Protein AF-A0A5S4G002-F1 (afdb_monomer_lite)

Organism: NCBI:txid1642303

Structure (mmCIF, N/CA/C/O backbone):
data_AF-A0A5S4G002-F1
#
_entry.id   AF-A0A5S4G002-F1
#
loop_
_atom_site.group_PDB
_atom_site.id
_atom_site.type_symbol
_atom_site.label_atom_id
_atom_site.label_alt_id
_atom_site.label_comp_id
_atom_site.label_asym_id
_atom_site.label_entity_id
_atom_site.label_seq_id
_atom_site.pdbx_PDB_ins_code
_atom_site.Cartn_x
_atom_site.Cartn_y
_atom_site.Cartn_z
_atom_site.occupancy
_atom_site.B_iso_or_equiv
_atom_site.auth_seq_id
_atom_site.auth_comp_id
_atom_site.auth_asym_id
_atom_site.auth_atom_id
_atom_site.pdbx_PDB_model_num
ATOM 1 N N . MET A 1 1 ? -12.298 -1.589 24.612 1.00 56.09 1 MET A N 1
ATOM 2 C CA . MET A 1 1 ? -12.353 -2.631 23.569 1.00 56.09 1 MET A CA 1
ATOM 3 C C . MET A 1 1 ? -11.599 -2.052 22.389 1.00 56.09 1 MET A C 1
ATOM 5 O O . MET A 1 1 ? -12.067 -1.052 21.863 1.00 56.09 1 MET A O 1
ATOM 9 N N . SER A 1 2 ? -10.393 -2.541 22.098 1.00 79.25 2 SER A N 1
ATOM 10 C CA . SER A 1 2 ? -9.645 -2.108 20.912 1.00 79.25 2 SER A CA 1
ATOM 11 C C . SER A 1 2 ? -10.045 -2.998 19.731 1.00 79.25 2 SER A C 1
ATOM 13 O O . SER A 1 2 ? -10.464 -4.145 19.928 1.00 79.25 2 SER A O 1
ATOM 15 N N . ALA A 1 3 ? -10.057 -2.435 18.527 1.00 84.81 3 ALA A N 1
ATOM 16 C CA . ALA A 1 3 ? -10.420 -3.151 17.314 1.00 84.81 3 ALA A CA 1
ATOM 17 C C . ALA A 1 3 ? -9.135 -3.494 16.569 1.00 84.81 3 ALA A C 1
ATOM 19 O O . ALA A 1 3 ? -8.389 -2.590 16.218 1.00 84.81 3 ALA A O 1
ATOM 20 N N . ARG A 1 4 ? -8.930 -4.778 16.277 1.00 90.25 4 ARG A N 1
ATOM 21 C CA . ARG A 1 4 ? -7.783 -5.270 15.509 1.00 90.25 4 ARG A CA 1
ATOM 22 C C . ARG A 1 4 ? -8.133 -5.523 14.050 1.00 90.25 4 ARG A C 1
ATOM 24 O O . ARG A 1 4 ? -9.272 -5.893 13.749 1.00 90.25 4 ARG A O 1
ATOM 31 N N . GLY A 1 5 ? -7.160 -5.387 13.159 1.00 92.25 5 GLY A N 1
ATOM 32 C CA . GLY A 1 5 ? -7.372 -5.616 11.734 1.00 92.25 5 GLY A CA 1
ATOM 33 C C . GLY A 1 5 ? -6.102 -5.580 10.894 1.00 92.25 5 GLY A C 1
ATOM 34 O O . GLY A 1 5 ? -5.005 -5.335 11.392 1.00 92.25 5 GLY A O 1
ATOM 35 N N . VAL A 1 6 ? -6.283 -5.860 9.602 1.00 94.06 6 VAL A N 1
ATOM 36 C CA . VAL A 1 6 ? -5.228 -5.827 8.587 1.00 94.06 6 VAL A CA 1
ATOM 37 C C . VAL A 1 6 ? -5.726 -5.072 7.359 1.00 94.06 6 VAL A C 1
ATOM 39 O O . VAL A 1 6 ? -6.849 -5.289 6.899 1.00 94.06 6 VAL A O 1
ATOM 42 N N . LEU A 1 7 ? -4.876 -4.208 6.811 1.00 94.00 7 LEU A N 1
ATOM 43 C CA . LEU A 1 7 ? -5.059 -3.550 5.523 1.00 94.00 7 LEU A CA 1
ATOM 44 C C . LEU A 1 7 ? -4.044 -4.116 4.533 1.00 94.00 7 LEU A C 1
ATOM 46 O O . LEU A 1 7 ? -2.844 -4.063 4.787 1.00 94.00 7 LEU A O 1
ATOM 50 N N . TYR A 1 8 ? -4.521 -4.565 3.374 1.00 97.25 8 TYR A N 1
ATOM 51 C CA . TYR A 1 8 ? -3.669 -4.902 2.237 1.00 97.25 8 TYR A CA 1
ATOM 52 C C . TYR A 1 8 ? -3.833 -3.870 1.127 1.00 97.25 8 TYR A C 1
ATOM 54 O O . TYR A 1 8 ? -4.939 -3.627 0.643 1.00 97.25 8 TYR A O 1
ATOM 62 N N . VAL A 1 9 ? -2.714 -3.312 0.671 1.00 97.31 9 VAL A N 1
ATOM 63 C CA . VAL A 1 9 ? -2.654 -2.512 -0.551 1.00 97.31 9 VAL A CA 1
ATOM 64 C C . VAL A 1 9 ? -1.985 -3.358 -1.619 1.00 97.31 9 VAL A C 1
ATOM 66 O O . VAL A 1 9 ? -0.772 -3.547 -1.604 1.00 97.31 9 VAL A O 1
ATOM 69 N N . HIS A 1 10 ? -2.771 -3.890 -2.552 1.00 98.00 10 HIS A N 1
ATOM 70 C CA . HIS A 1 10 ? -2.239 -4.758 -3.605 1.00 98.00 10 HIS A CA 1
ATOM 71 C C . HIS A 1 10 ? -1.545 -3.987 -4.734 1.00 98.00 10 HIS A C 1
ATOM 73 O O . HIS A 1 10 ? -0.693 -4.553 -5.413 1.00 98.00 10 HIS A O 1
ATOM 79 N N . SER A 1 11 ? -1.902 -2.724 -4.960 1.00 97.62 11 SER A N 1
ATOM 80 C CA . SER A 1 11 ? -1.304 -1.893 -6.004 1.00 97.62 11 SER A CA 1
ATOM 81 C C . SER A 1 11 ? -1.558 -0.416 -5.727 1.00 97.62 11 SER A C 1
ATOM 83 O O . SER A 1 11 ? -2.707 -0.005 -5.581 1.00 97.62 11 SER A O 1
ATOM 85 N N . ALA A 1 12 ? -0.497 0.383 -5.723 1.00 98.12 12 ALA A N 1
ATOM 86 C CA . ALA A 1 12 ? -0.549 1.837 -5.670 1.00 98.12 12 ALA A CA 1
ATOM 87 C C . ALA A 1 12 ? 0.571 2.438 -6.525 1.00 98.12 12 ALA A C 1
ATOM 89 O O . ALA A 1 12 ? 1.688 1.920 -6.568 1.00 98.12 12 ALA A O 1
ATOM 90 N N . GLN A 1 13 ? 0.284 3.551 -7.199 1.00 98.06 13 GLN A N 1
ATOM 91 C CA . GLN A 1 13 ? 1.341 4.367 -7.794 1.00 98.06 13 GLN A CA 1
ATOM 92 C C . GLN A 1 13 ? 2.168 5.003 -6.664 1.00 98.06 13 GLN A C 1
ATOM 94 O O . GLN A 1 13 ? 1.560 5.480 -5.706 1.00 98.06 13 GLN A O 1
ATOM 99 N N . PRO A 1 14 ? 3.509 5.094 -6.772 1.00 97.81 14 PRO A N 1
ATOM 100 C CA . PRO A 1 14 ? 4.347 5.679 -5.719 1.00 97.81 14 PRO A CA 1
ATOM 101 C C . PRO A 1 14 ? 3.916 7.085 -5.270 1.00 97.81 14 PRO A C 1
ATOM 103 O O . PRO A 1 14 ? 4.011 7.420 -4.096 1.00 97.81 14 PRO A O 1
ATOM 106 N N . ALA A 1 15 ? 3.373 7.894 -6.187 1.00 98.00 15 ALA A N 1
ATOM 107 C CA . ALA A 1 15 ? 2.849 9.226 -5.876 1.00 98.00 15 ALA A CA 1
ATOM 108 C C . ALA A 1 15 ? 1.623 9.210 -4.937 1.00 98.00 15 ALA A C 1
ATOM 110 O O . ALA A 1 15 ? 1.344 10.208 -4.281 1.00 98.00 15 ALA A O 1
ATOM 111 N N . LEU A 1 16 ? 0.892 8.093 -4.863 1.00 97.75 16 LEU A N 1
ATOM 112 C CA . LEU A 1 16 ? -0.284 7.931 -4.004 1.00 97.75 16 LEU A CA 1
ATOM 113 C C . LEU A 1 16 ? 0.057 7.394 -2.611 1.00 97.75 16 LEU A C 1
ATOM 115 O O . LEU A 1 16 ? -0.766 7.533 -1.710 1.00 97.75 16 LEU A O 1
ATOM 119 N N . CYS A 1 17 ? 1.245 6.818 -2.411 1.00 97.69 17 CYS A N 1
ATOM 120 C CA . CYS A 1 17 ? 1.688 6.279 -1.123 1.00 97.69 17 CYS A CA 1
ATOM 121 C C . CYS A 1 17 ? 1.464 7.232 0.068 1.00 97.69 17 CYS A C 1
ATOM 123 O O . CYS A 1 17 ? 0.766 6.822 0.998 1.00 97.69 17 CYS A O 1
ATOM 125 N N . PRO A 1 18 ? 1.923 8.505 0.035 1.00 97.25 18 PRO A N 1
ATOM 126 C CA . PRO A 1 18 ? 1.726 9.416 1.166 1.00 97.25 18 PRO A CA 1
ATOM 127 C C . PRO A 1 18 ? 0.245 9.741 1.421 1.00 97.25 18 PRO A C 1
ATOM 1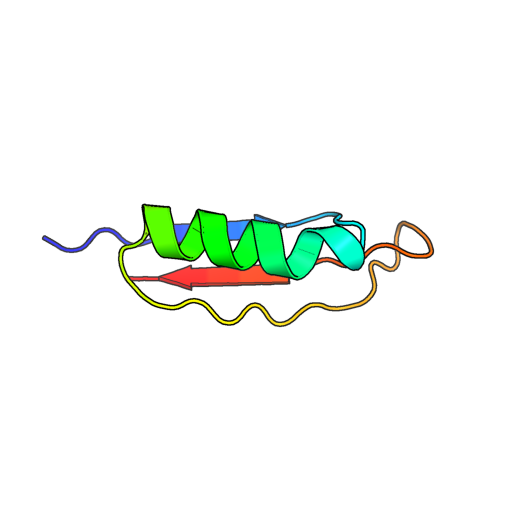29 O O . PRO A 1 18 ? -0.154 10.006 2.552 1.00 97.25 18 PRO A O 1
ATOM 132 N N . HIS A 1 19 ? -0.601 9.699 0.386 1.00 97.50 19 HIS A N 1
ATOM 133 C CA . HIS A 1 19 ? -2.042 9.915 0.535 1.00 97.50 19 HIS A CA 1
ATOM 134 C C . HIS A 1 19 ? -2.741 8.716 1.178 1.00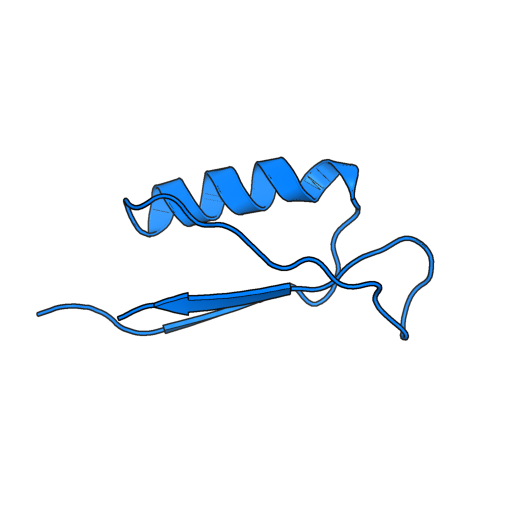 97.50 19 HIS A C 1
ATOM 136 O O . HIS A 1 19 ? -3.673 8.900 1.961 1.00 97.50 19 HIS A O 1
ATOM 142 N N . ILE A 1 20 ? -2.291 7.498 0.864 1.00 97.25 20 ILE A N 1
ATOM 143 C CA . ILE A 1 20 ? -2.802 6.276 1.487 1.00 97.25 20 ILE A CA 1
ATOM 144 C C . ILE A 1 20 ? -2.417 6.256 2.966 1.00 97.25 20 ILE A C 1
ATOM 146 O O . ILE A 1 20 ? -3.287 6.049 3.805 1.00 97.25 20 ILE A O 1
ATOM 150 N N . GLU A 1 21 ? -1.158 6.541 3.298 1.00 96.44 21 GLU A N 1
ATOM 151 C CA . GLU A 1 21 ? -0.702 6.642 4.693 1.00 96.44 21 GLU A CA 1
ATOM 152 C C . GLU A 1 21 ? -1.503 7.679 5.480 1.00 96.44 21 GLU A C 1
ATOM 154 O O . GLU A 1 21 ? -2.015 7.375 6.558 1.00 96.44 21 GLU A O 1
ATOM 159 N N . TRP A 1 22 ? -1.696 8.873 4.912 1.00 96.31 22 TRP A N 1
ATOM 160 C CA . TRP A 1 22 ? -2.504 9.921 5.532 1.00 96.31 22 TRP A CA 1
ATOM 161 C C . TRP A 1 22 ? -3.954 9.480 5.782 1.00 96.31 22 TRP A C 1
ATOM 163 O O . TRP A 1 22 ? -4.486 9.687 6.875 1.00 96.31 22 TRP A O 1
ATOM 173 N N . ALA A 1 23 ? -4.590 8.837 4.798 1.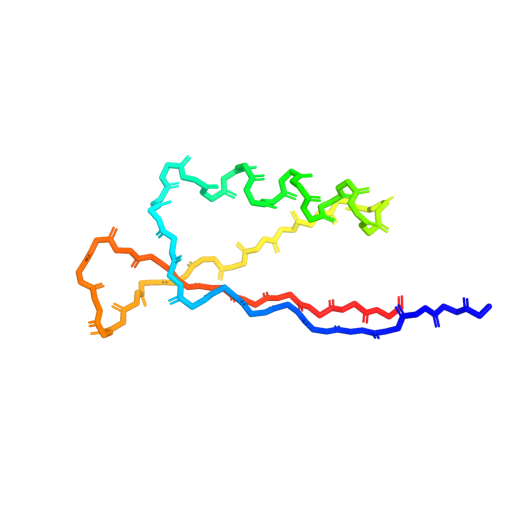00 96.25 23 ALA A N 1
ATOM 174 C CA . ALA A 1 23 ? -5.964 8.363 4.931 1.00 96.25 23 ALA A CA 1
ATOM 175 C C . ALA A 1 23 ? -6.095 7.266 6.001 1.00 96.25 23 ALA A C 1
ATOM 177 O O . ALA A 1 23 ? -7.013 7.310 6.821 1.00 96.25 23 ALA A O 1
ATOM 178 N N . VAL A 1 24 ? -5.169 6.305 6.027 1.00 95.00 24 VAL A N 1
ATOM 179 C CA . VAL A 1 24 ? -5.176 5.206 7.005 1.00 95.00 24 VAL A CA 1
ATOM 180 C C . VAL A 1 24 ? -4.923 5.737 8.414 1.00 95.00 24 VAL A C 1
ATOM 182 O O . VAL A 1 24 ? -5.654 5.373 9.334 1.00 95.00 24 VAL A O 1
ATOM 185 N N . ALA A 1 25 ? -3.965 6.652 8.579 1.00 94.00 25 ALA A N 1
ATOM 186 C CA . ALA A 1 25 ? -3.714 7.305 9.859 1.00 94.00 25 ALA A CA 1
ATOM 187 C C . ALA A 1 25 ? -4.951 8.064 10.371 1.00 94.00 25 ALA A C 1
ATOM 189 O O . ALA A 1 25 ? -5.270 8.003 11.558 1.00 94.00 25 ALA A O 1
ATOM 190 N N . GLY A 1 26 ? -5.697 8.722 9.476 1.00 94.00 26 GLY A N 1
ATOM 191 C CA . GLY A 1 26 ? -6.961 9.380 9.814 1.00 94.00 26 GLY A CA 1
ATOM 192 C C . GLY A 1 26 ? -8.051 8.417 10.299 1.00 94.00 26 GLY A C 1
ATOM 193 O O . GLY A 1 26 ? -8.790 8.755 11.220 1.00 94.00 26 GLY A O 1
ATOM 194 N N . VAL A 1 27 ? -8.138 7.215 9.717 1.00 92.62 27 VAL A N 1
ATOM 195 C CA . VAL A 1 27 ? -9.113 6.184 10.122 1.00 92.62 27 VAL A CA 1
ATOM 196 C C . VAL A 1 27 ? -8.725 5.525 11.446 1.00 92.62 27 VAL A C 1
ATOM 198 O O . VAL A 1 27 ? -9.588 5.317 12.296 1.00 92.62 27 VAL A O 1
ATOM 201 N N . LEU A 1 28 ? -7.444 5.193 11.628 1.00 89.56 28 LEU A N 1
ATOM 202 C CA . LEU A 1 28 ? -6.957 4.510 12.832 1.00 89.56 28 LEU A CA 1
ATOM 203 C C . LEU A 1 28 ? -6.701 5.469 14.007 1.00 89.56 28 LEU A C 1
ATOM 205 O O . LEU A 1 28 ? -6.580 5.023 15.145 1.00 89.56 28 LEU A O 1
ATOM 209 N N . GLY A 1 29 ? 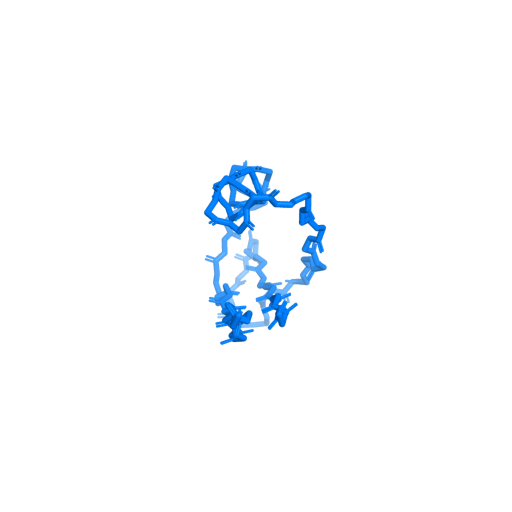-6.624 6.778 13.754 1.00 90.50 29 GLY A N 1
ATOM 210 C CA . GLY A 1 29 ? -6.367 7.796 14.777 1.00 90.50 29 GLY A CA 1
ATOM 211 C C . GLY A 1 29 ? -4.927 7.811 15.302 1.00 90.50 29 GLY A C 1
ATOM 212 O O . GLY A 1 29 ? -4.652 8.460 16.310 1.00 90.50 29 GLY A O 1
ATOM 213 N N . VAL A 1 30 ? -4.010 7.110 14.631 1.00 87.94 30 VAL A N 1
ATOM 214 C CA . VAL A 1 30 ? -2.585 7.018 14.971 1.00 87.94 30 VAL A CA 1
ATOM 215 C C . VAL A 1 30 ? -1.735 7.168 13.709 1.00 87.94 30 VAL A C 1
ATOM 217 O O . VAL A 1 30 ? -2.201 6.806 12.628 1.00 87.94 30 VAL A O 1
ATOM 220 N N . PRO A 1 31 ? -0.495 7.686 13.800 1.00 88.31 31 PRO A N 1
ATOM 221 C CA . PRO A 1 31 ? 0.425 7.679 12.668 1.00 88.31 31 PRO A CA 1
ATOM 222 C C . PRO A 1 31 ? 0.654 6.255 12.150 1.00 88.31 31 PRO A C 1
ATOM 224 O O . PRO A 1 31 ? 0.818 5.328 12.942 1.00 88.31 31 PRO A O 1
ATOM 227 N N . VAL A 1 32 ? 0.691 6.095 10.828 1.00 89.69 32 VAL A N 1
ATOM 228 C CA . VAL A 1 32 ? 0.980 4.820 10.165 1.00 89.69 32 VAL A CA 1
ATOM 229 C C . VAL A 1 32 ? 2.142 5.023 9.207 1.00 89.69 32 VAL A C 1
ATOM 231 O O . VAL A 1 32 ? 2.145 5.982 8.440 1.00 89.69 32 VAL A O 1
ATOM 234 N N . ASP A 1 33 ? 3.104 4.108 9.262 1.00 90.38 33 ASP A N 1
ATOM 235 C CA . ASP A 1 33 ? 4.236 4.025 8.342 1.00 90.38 33 ASP A CA 1
ATOM 236 C C . ASP A 1 33 ? 4.119 2.707 7.568 1.00 90.38 33 ASP A C 1
ATOM 238 O O . ASP A 1 33 ? 4.192 1.620 8.152 1.00 90.38 33 ASP A O 1
ATOM 242 N N . LEU A 1 34 ? 3.831 2.793 6.267 1.00 95.56 34 LEU A N 1
ATOM 243 C CA . LEU A 1 34 ? 3.624 1.618 5.429 1.00 95.56 34 LEU A CA 1
ATOM 244 C C . LEU A 1 34 ? 4.932 1.235 4.742 1.00 95.56 34 LEU A C 1
ATOM 246 O O . LEU A 1 34 ? 5.526 2.000 3.989 1.00 95.56 34 LEU A O 1
ATOM 250 N N . THR A 1 35 ? 5.344 -0.022 4.907 1.00 96.94 35 THR A N 1
ATOM 251 C CA . THR A 1 35 ? 6.475 -0.553 4.139 1.00 96.94 35 THR A CA 1
ATOM 252 C C . THR A 1 35 ? 6.038 -0.863 2.706 1.00 96.94 35 THR A C 1
ATOM 254 O O . THR A 1 35 ? 5.526 -1.944 2.401 1.00 96.94 35 THR A O 1
ATOM 257 N N . TRP A 1 36 ? 6.249 0.099 1.809 1.00 98.00 36 TRP A N 1
ATOM 258 C CA . TRP A 1 36 ? 5.992 -0.053 0.380 1.00 98.00 36 TRP A CA 1
ATOM 259 C C . TRP A 1 36 ? 7.053 -0.919 -0.298 1.00 98.00 36 TRP A C 1
ATOM 261 O O . TRP A 1 36 ? 8.252 -0.668 -0.206 1.00 98.00 36 TRP A O 1
ATOM 271 N N . THR A 1 37 ? 6.604 -1.927 -1.040 1.00 98.19 37 THR A N 1
ATOM 272 C CA . THR A 1 37 ? 7.464 -2.854 -1.788 1.00 98.19 37 THR A CA 1
ATOM 273 C C . THR A 1 37 ? 7.046 -2.899 -3.257 1.00 98.19 37 THR A C 1
ATOM 275 O O . THR A 1 37 ? 5.851 -2.799 -3.535 1.00 98.19 37 THR A O 1
ATOM 278 N N . PRO A 1 38 ? 7.969 -3.054 -4.225 1.00 98.25 38 PRO A N 1
ATOM 279 C CA . PRO A 1 38 ? 7.597 -3.222 -5.630 1.00 98.25 38 PRO A CA 1
ATOM 280 C C . PRO A 1 38 ? 6.611 -4.382 -5.832 1.00 98.25 38 PRO A C 1
ATOM 282 O O . PRO A 1 38 ? 6.767 -5.450 -5.235 1.00 98.25 38 PRO A O 1
ATOM 285 N N . GLN A 1 39 ? 5.599 -4.190 -6.679 1.00 97.62 39 GLN A N 1
ATOM 286 C CA . GLN A 1 39 ? 4.621 -5.229 -6.999 1.00 97.62 39 GLN A CA 1
ATOM 287 C C . GLN A 1 39 ? 5.136 -6.107 -8.156 1.00 97.62 39 GLN A C 1
ATOM 289 O O . GLN A 1 39 ? 5.149 -5.654 -9.296 1.00 97.62 39 GLN A O 1
ATOM 294 N N . PRO A 1 40 ? 5.520 -7.378 -7.928 1.00 96.56 40 PRO A N 1
ATOM 295 C CA . PRO A 1 40 ? 6.002 -8.252 -9.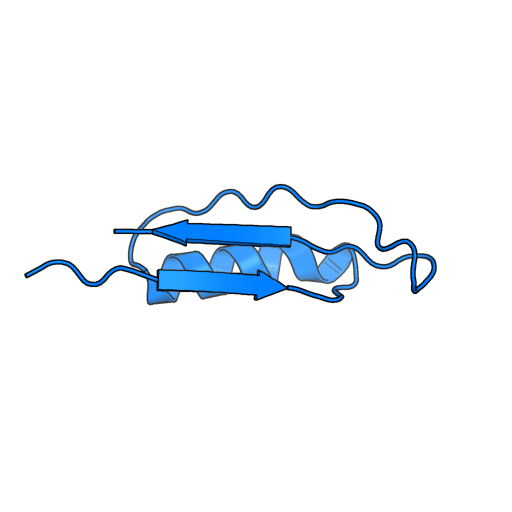002 1.00 96.56 40 PRO A CA 1
ATOM 296 C C . PRO A 1 40 ? 4.985 -8.491 -10.128 1.00 96.56 40 PRO A C 1
ATOM 298 O O . PRO A 1 40 ? 5.389 -8.770 -11.252 1.00 96.56 40 PRO A O 1
ATOM 301 N N . ALA A 1 41 ? 3.680 -8.388 -9.850 1.00 97.12 41 ALA A N 1
ATOM 302 C CA . ALA A 1 41 ? 2.635 -8.621 -10.851 1.00 97.12 41 ALA A CA 1
ATOM 303 C C . ALA A 1 41 ? 2.376 -7.423 -11.788 1.00 97.12 41 ALA A C 1
ATOM 305 O O . ALA A 1 41 ? 1.688 -7.587 -12.794 1.00 97.12 41 ALA A O 1
ATOM 306 N N . ALA A 1 42 ? 2.882 -6.227 -11.468 1.00 95.44 42 ALA A N 1
ATOM 307 C CA . ALA A 1 42 ? 2.628 -5.017 -12.245 1.00 95.44 42 ALA A CA 1
ATOM 308 C C . ALA A 1 42 ? 3.815 -4.039 -12.155 1.00 95.44 42 ALA A C 1
ATOM 310 O O . ALA A 1 42 ? 4.220 -3.663 -11.055 1.00 95.44 42 ALA A O 1
ATOM 311 N N . PRO A 1 43 ? 4.379 -3.586 -13.289 1.00 95.38 43 PRO A N 1
ATOM 312 C CA . PRO A 1 43 ? 5.499 -2.653 -13.276 1.00 95.38 43 PRO A CA 1
ATOM 313 C C . PRO A 1 43 ? 5.089 -1.286 -12.710 1.00 95.38 43 PRO A C 1
ATOM 315 O O . PRO A 1 43 ? 3.959 -0.836 -12.891 1.00 95.38 43 PRO A O 1
ATOM 318 N N . ASN A 1 44 ? 6.044 -0.596 -12.080 1.00 96.88 44 ASN A N 1
ATOM 319 C CA . ASN A 1 44 ? 5.923 0.786 -11.588 1.00 96.88 44 ASN A CA 1
ATOM 320 C C . ASN A 1 44 ? 4.838 1.037 -10.526 1.00 96.88 44 ASN A C 1
ATOM 322 O O . ASN A 1 44 ? 4.516 2.192 -10.243 1.00 96.88 44 ASN A O 1
ATOM 326 N N . VAL A 1 45 ? 4.298 -0.015 -9.915 1.00 98.38 45 VAL A N 1
ATOM 327 C CA . VAL A 1 45 ? 3.411 0.096 -8.755 1.00 98.38 45 VAL A CA 1
ATOM 328 C C . VAL A 1 45 ? 4.001 -0.646 -7.565 1.00 98.38 45 VAL A C 1
ATOM 330 O O . VAL A 1 45 ? 4.873 -1.511 -7.698 1.00 98.38 45 VAL A O 1
ATOM 333 N N . VAL A 1 46 ? 3.534 -0.275 -6.382 1.00 98.69 46 VAL A N 1
ATOM 334 C CA . VAL A 1 46 ? 3.959 -0.847 -5.108 1.00 98.69 46 VAL A CA 1
ATOM 335 C C . VAL A 1 46 ? 2.783 -1.478 -4.376 1.00 98.69 46 VAL A C 1
ATOM 337 O O . VAL A 1 46 ? 1.619 -1.196 -4.662 1.00 98.69 46 VAL A O 1
ATOM 340 N N . ARG A 1 47 ? 3.102 -2.346 -3.425 1.00 98.44 47 ARG A N 1
ATOM 341 C CA . ARG A 1 47 ? 2.173 -2.994 -2.502 1.00 98.44 47 ARG A CA 1
ATOM 342 C C . ARG A 1 47 ? 2.650 -2.791 -1.065 1.00 98.44 47 ARG A C 1
ATOM 344 O O . ARG A 1 47 ? 3.852 -2.642 -0.839 1.00 98.44 47 ARG A O 1
ATOM 351 N N . ALA A 1 48 ? 1.734 -2.837 -0.110 1.00 97.94 48 ALA A N 1
ATOM 352 C CA . ALA A 1 48 ? 2.039 -2.739 1.317 1.00 97.94 48 ALA A CA 1
ATOM 353 C C . ALA A 1 48 ? 0.994 -3.483 2.154 1.00 97.94 48 ALA A C 1
ATOM 355 O O . ALA A 1 48 ? -0.075 -3.851 1.655 1.00 97.94 48 ALA A O 1
ATOM 356 N N . GLN A 1 49 ? 1.303 -3.674 3.433 1.00 95.50 49 GLN A N 1
ATOM 357 C CA . GLN A 1 49 ? 0.346 -4.114 4.440 1.00 95.50 49 GLN A CA 1
ATOM 358 C C . GLN A 1 49 ? 0.517 -3.309 5.730 1.00 95.50 49 GLN A C 1
ATOM 360 O O . GLN A 1 49 ? 1.622 -2.853 6.024 1.00 95.50 49 GLN A O 1
ATOM 365 N N . ALA A 1 50 ? -0.565 -3.169 6.490 1.00 92.06 50 ALA A N 1
ATOM 366 C CA . ALA A 1 50 ? -0.557 -2.666 7.862 1.00 92.06 50 ALA A CA 1
ATOM 367 C C . ALA A 1 50 ? -1.407 -3.568 8.748 1.00 92.06 50 ALA A C 1
ATOM 369 O O . ALA A 1 50 ? -2.461 -4.040 8.325 1.00 92.06 50 ALA A O 1
ATOM 370 N N . GLU A 1 51 ? -0.961 -3.754 9.983 1.00 91.25 51 GLU A N 1
ATOM 371 C CA . GLU A 1 51 ? -1.646 -4.529 11.013 1.00 91.25 51 GLU A CA 1
ATOM 372 C C . GLU A 1 51 ? -1.798 -3.634 12.245 1.00 91.25 51 GLU A C 1
ATOM 374 O O . GLU A 1 51 ? -0.878 -2.882 12.577 1.00 91.25 51 GLU A O 1
ATOM 379 N N . TRP A 1 52 ? -2.960 -3.672 12.894 1.00 88.8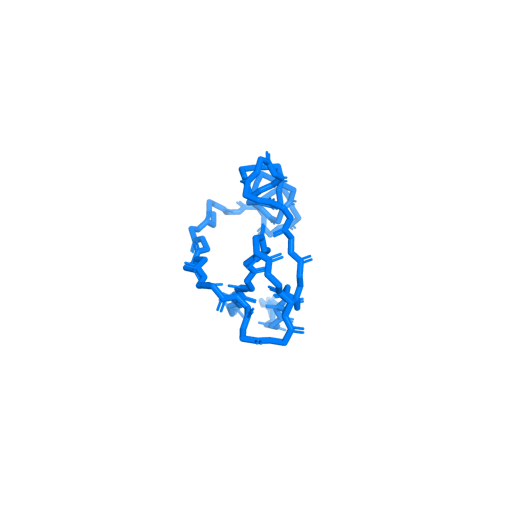1 52 TRP A N 1
ATOM 380 C CA . TRP A 1 52 ? -3.221 -2.899 14.111 1.00 88.81 52 TRP A CA 1
ATOM 381 C C . TRP A 1 52 ? -4.054 -3.702 15.114 1.00 88.81 52 TRP A C 1
ATOM 383 O O . TRP A 1 52 ? -4.765 -4.637 14.729 1.00 88.81 52 TRP A O 1
ATOM 393 N N . GLU A 1 53 ? -3.985 -3.305 16.388 1.00 81.12 53 GLU A N 1
ATOM 394 C CA . GLU A 1 53 ? -4.763 -3.855 17.510 1.00 81.12 53 GLU A CA 1
ATOM 395 C C . GLU A 1 53 ? -5.444 -2.781 18.357 1.00 81.12 53 GLU A C 1
ATOM 397 O O . GLU A 1 53 ? -4.883 -1.672 18.503 1.00 81.12 53 GLU A O 1
#

Radius of gyration: 11.72 Å; chains: 1; bounding box: 20×18×37 Å

InterPro domains:
  IPR021491 Protein of unknown function DUF3145 [PF11343] (6-53)

Foldseek 3Di:
DDDKDKDKFQWDAPVCVVVVQVVVCVVNVHRDDWDWDARPVDPRITITMDIDD

Sequence (53 aa):
MSARGVLYVHSAQPALCPHIEWAVAGVLGVPVDLTWTPQPAAPNVVRAQAEWE

pLDDT: mean 93.76, std 6.82, range [56.09, 98.69]

Secondary structure (DSSP, 8-state):
-PPPEEEEEEEE-GGGHHHHHHHHHHHHTS------EE-TTSTT-EEEEEEE-